Protein AF-A0A9E7PKR7-F1 (afdb_monomer)

pLDDT: mean 72.59, std 25.74, range [27.33, 97.81]

Sequence (109 aa):
MKHTGGILITVAVRDCDCIPTVIASTPSTIMKKSVFHPSLLIYALDMFHAVDDPKAFLTELHRVVKPDGVLIIDSGHQPVEDAKEKIVSSGLWEITEERDIFMRCSPLQ

Organism: NCBI:txid33865

InterPro domains:
  IPR013216 Methyltransferase type 11 [PF08241] (41-73)
  IPR029063 S-adenosyl-L-methionine-dependent methyltransferase superfamily [G3DSA:3.40.50.150] (41-104)
  IPR029063 S-adenosyl-L-methionine-dependent methyltransferase superfamily [SSF53335] (41-99)

Structure (mmCIF, N/CA/C/O backbone):
data_AF-A0A9E7PKR7-F1
#
_entry.id   AF-A0A9E7PKR7-F1
#
loop_
_atom_site.group_PDB
_atom_site.id
_atom_site.type_symbol
_atom_site.label_atom_id
_atom_site.label_alt_id
_atom_site.label_comp_id
_atom_site.label_asym_id
_atom_site.label_entity_id
_atom_site.label_seq_id
_atom_site.pdbx_PDB_ins_code
_atom_site.Cartn_x
_atom_site.Cartn_y
_atom_site.Cartn_z
_atom_site.occupancy
_atom_site.B_iso_or_equiv
_atom_site.auth_seq_id
_atom_site.auth_comp_id
_atom_site.auth_asym_id
_atom_site.auth_atom_id
_atom_site.pdbx_PDB_model_num
ATOM 1 N N . MET A 1 1 ? 1.528 -26.795 -23.678 1.00 37.34 1 MET A N 1
ATOM 2 C CA . MET A 1 1 ? 1.599 -27.453 -22.355 1.00 37.34 1 MET A CA 1
ATOM 3 C C . MET A 1 1 ? 3.035 -27.421 -21.862 1.00 37.34 1 MET A C 1
ATOM 5 O O . MET A 1 1 ? 3.875 -28.095 -22.441 1.00 37.34 1 MET A O 1
ATOM 9 N N . LYS A 1 2 ? 3.324 -26.614 -20.840 1.00 31.34 2 LYS A N 1
ATOM 10 C CA . LYS A 1 2 ? 4.529 -26.733 -20.011 1.00 31.34 2 LYS A CA 1
ATOM 11 C C . LYS A 1 2 ? 4.078 -26.478 -18.574 1.00 31.34 2 LYS A C 1
ATOM 13 O O . LYS A 1 2 ? 3.772 -25.347 -18.221 1.00 31.34 2 LYS A O 1
ATOM 18 N N . HIS A 1 3 ? 3.914 -27.558 -17.814 1.00 41.28 3 HIS A N 1
ATOM 19 C CA . HIS A 1 3 ? 3.755 -27.506 -16.366 1.00 41.28 3 HIS A CA 1
ATOM 20 C C . HIS A 1 3 ? 5.150 -27.333 -15.766 1.00 41.28 3 HIS A C 1
ATOM 22 O O . HIS A 1 3 ? 5.999 -28.201 -15.963 1.00 41.28 3 HIS A O 1
ATOM 28 N N . THR A 1 4 ? 5.376 -26.241 -15.043 1.00 33.88 4 THR A N 1
ATOM 29 C CA . THR A 1 4 ? 6.575 -26.059 -14.218 1.00 33.88 4 THR A CA 1
ATOM 30 C C . THR A 1 4 ? 6.104 -25.844 -12.783 1.00 33.88 4 THR A C 1
ATOM 32 O O . THR A 1 4 ? 5.183 -25.066 -12.545 1.00 33.88 4 THR A O 1
ATOM 35 N N . GLY A 1 5 ? 6.651 -26.648 -11.869 1.00 32.16 5 GLY A N 1
ATOM 36 C CA . GLY A 1 5 ? 6.126 -26.918 -10.532 1.00 32.16 5 GLY A CA 1
ATOM 37 C C . GLY A 1 5 ? 5.905 -25.691 -9.650 1.00 32.16 5 GLY A C 1
ATOM 38 O O . GLY A 1 5 ? 6.753 -24.808 -9.560 1.00 32.16 5 GLY A O 1
ATOM 39 N N . GLY A 1 6 ? 4.762 -25.683 -8.961 1.00 27.61 6 GLY A N 1
ATOM 40 C CA . GLY A 1 6 ? 4.471 -24.739 -7.889 1.00 27.61 6 GLY A CA 1
ATOM 41 C C . GLY A 1 6 ? 5.199 -25.145 -6.610 1.00 27.61 6 GLY A C 1
ATOM 42 O O . GLY A 1 6 ? 5.002 -26.249 -6.103 1.00 27.61 6 GLY A O 1
ATOM 43 N N . ILE A 1 7 ? 6.045 -24.252 -6.103 1.00 30.72 7 ILE A N 1
ATOM 44 C CA . ILE A 1 7 ? 6.645 -24.343 -4.772 1.00 30.72 7 ILE A CA 1
ATOM 45 C C . ILE A 1 7 ? 5.568 -23.992 -3.737 1.00 30.72 7 ILE A C 1
ATOM 47 O O . ILE A 1 7 ? 4.904 -22.962 -3.830 1.00 30.72 7 ILE A O 1
ATOM 51 N N . LEU A 1 8 ? 5.394 -24.877 -2.758 1.00 27.33 8 LEU A N 1
ATOM 52 C CA . LEU A 1 8 ? 4.548 -24.691 -1.584 1.00 27.33 8 LEU A CA 1
ATOM 53 C C . LEU A 1 8 ? 5.225 -23.690 -0.633 1.00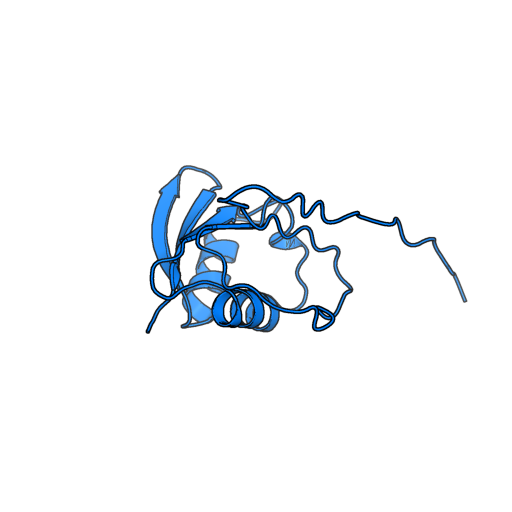 27.33 8 LEU A C 1
ATOM 55 O O . LEU A 1 8 ? 6.289 -23.994 -0.098 1.00 27.33 8 LEU A O 1
ATOM 59 N N . ILE A 1 9 ? 4.615 -22.525 -0.400 1.00 33.03 9 ILE A N 1
ATOM 60 C CA . ILE A 1 9 ? 5.028 -21.606 0.672 1.00 33.03 9 ILE A CA 1
ATOM 61 C C . ILE A 1 9 ? 4.031 -21.738 1.824 1.00 33.03 9 ILE A C 1
ATOM 63 O O . ILE A 1 9 ? 2.844 -21.443 1.688 1.00 33.03 9 ILE A O 1
ATOM 67 N N . THR A 1 10 ? 4.526 -22.229 2.957 1.00 33.84 10 THR A N 1
ATOM 68 C CA . THR A 1 10 ? 3.786 -22.386 4.212 1.00 33.84 10 THR A CA 1
ATOM 69 C C . THR A 1 10 ? 3.657 -21.036 4.914 1.00 33.84 10 THR A C 1
ATOM 71 O O . THR A 1 10 ? 4.663 -20.440 5.292 1.00 33.84 10 THR A O 1
ATOM 74 N N . VAL A 1 11 ? 2.425 -20.582 5.154 1.00 39.75 11 VAL A N 1
ATOM 75 C CA . VAL A 1 11 ? 2.132 -19.493 6.098 1.00 39.75 11 VAL A CA 1
ATOM 76 C C . VAL A 1 11 ? 2.129 -20.096 7.502 1.00 39.75 11 VAL A C 1
ATOM 78 O O . VAL A 1 11 ? 1.262 -20.904 7.835 1.00 39.75 11 VAL A O 1
ATOM 81 N N . ALA A 1 12 ? 3.122 -19.755 8.323 1.00 32.50 12 ALA A N 1
ATOM 82 C CA . ALA A 1 12 ? 3.164 -20.187 9.714 1.00 32.50 12 ALA A CA 1
ATOM 83 C C . ALA A 1 12 ? 2.228 -19.308 10.557 1.00 32.50 12 ALA A C 1
ATOM 85 O O . ALA A 1 12 ? 2.582 -18.199 10.945 1.00 32.50 12 ALA A O 1
ATOM 86 N N . VAL A 1 13 ? 1.037 -19.824 10.859 1.00 37.22 13 VAL A N 1
ATOM 87 C CA . VAL A 1 13 ? 0.224 -19.360 11.988 1.00 37.22 13 VAL A CA 1
ATOM 88 C C . VAL A 1 13 ? 0.563 -20.274 13.160 1.00 37.22 13 VAL A C 1
ATOM 90 O O . VAL A 1 13 ? 0.300 -21.475 13.100 1.00 37.22 13 VAL A O 1
ATOM 93 N 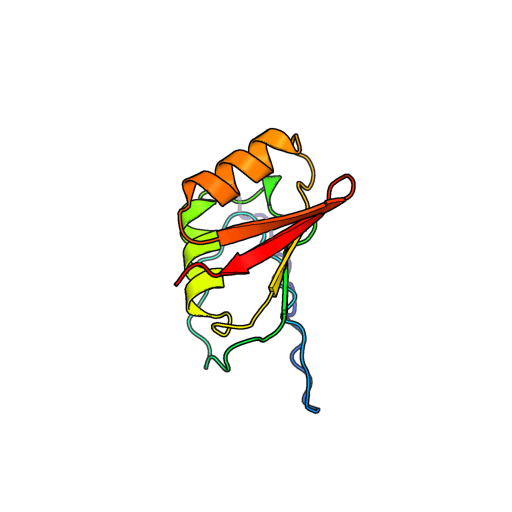N . ARG A 1 14 ? 1.185 -19.737 14.212 1.00 29.33 14 ARG A N 1
ATOM 94 C CA . ARG A 1 14 ? 1.345 -20.449 15.483 1.00 29.33 14 ARG A CA 1
ATOM 95 C C . ARG A 1 14 ? 0.773 -19.586 16.598 1.00 29.33 14 ARG A C 1
ATOM 97 O O . ARG A 1 14 ? 1.232 -18.466 16.794 1.00 29.33 14 ARG A O 1
ATOM 104 N N . ASP A 1 15 ? -0.248 -20.132 17.252 1.00 37.88 15 ASP A N 1
ATOM 105 C CA . ASP A 1 15 ? -0.891 -19.607 18.456 1.00 37.88 15 ASP A CA 1
ATOM 106 C C . ASP A 1 15 ? 0.135 -19.132 19.488 1.00 37.88 15 ASP A C 1
ATOM 108 O O . ASP A 1 15 ? 1.095 -19.857 19.752 1.00 37.88 15 ASP A O 1
ATOM 112 N N . CYS A 1 16 ? -0.098 -17.915 19.996 1.00 31.94 16 CYS A N 1
ATOM 113 C CA . CYS A 1 16 ? 0.155 -17.373 21.341 1.00 31.94 16 CYS A CA 1
ATOM 114 C C . CYS A 1 16 ? 0.124 -15.829 21.235 1.00 31.94 16 CYS A C 1
ATOM 116 O O . CYS A 1 16 ? 1.131 -15.180 20.962 1.00 31.94 16 CYS A O 1
ATOM 118 N N . ASP A 1 17 ? -1.064 -15.250 21.403 1.00 40.06 17 ASP A N 1
ATOM 119 C CA . ASP A 1 17 ? -1.359 -13.865 21.816 1.00 40.06 17 ASP A CA 1
ATOM 120 C C . ASP A 1 17 ? -0.912 -12.634 20.995 1.00 40.06 17 ASP A C 1
ATOM 122 O O . ASP A 1 17 ? -1.503 -11.580 21.205 1.00 40.06 17 ASP A O 1
ATOM 126 N N . CYS A 1 18 ? 0.001 -12.695 20.020 1.00 41.62 18 CYS A N 1
ATOM 127 C CA . CYS A 1 18 ? 0.299 -11.576 19.097 1.00 41.62 18 CYS A CA 1
ATOM 128 C C . CYS A 1 18 ? 0.981 -12.098 17.815 1.00 41.62 18 CYS A C 1
ATOM 130 O O . CYS A 1 18 ? 2.198 -12.265 17.802 1.00 41.62 18 CYS A O 1
ATOM 132 N N . ILE A 1 19 ? 0.242 -12.359 16.728 1.00 43.47 19 ILE A N 1
ATOM 133 C CA . ILE A 1 19 ? 0.842 -12.881 15.481 1.00 43.47 19 I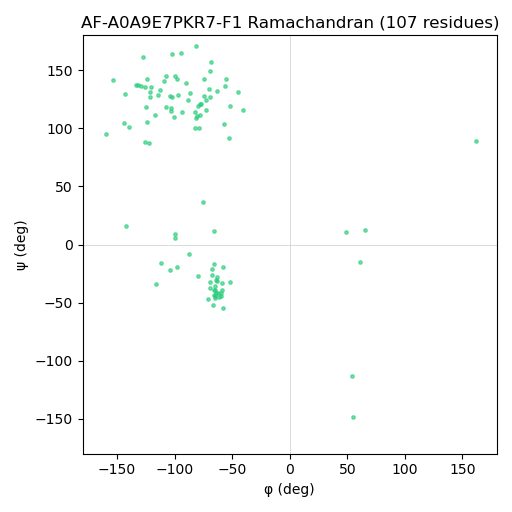LE A CA 1
ATOM 134 C C . ILE A 1 19 ? 0.975 -11.760 14.429 1.00 43.47 19 ILE A C 1
ATOM 136 O O . ILE A 1 19 ? -0.050 -11.242 13.977 1.00 43.47 19 ILE A O 1
ATOM 140 N N . PRO A 1 20 ? 2.195 -11.395 13.984 1.00 41.81 20 PRO A N 1
ATOM 141 C CA . PRO A 1 20 ? 2.386 -10.599 12.774 1.00 41.81 20 PRO A CA 1
ATOM 142 C C . PRO A 1 20 ? 2.020 -11.442 11.546 1.00 41.81 20 PRO A C 1
ATOM 144 O O . PRO A 1 20 ? 2.516 -12.554 11.367 1.00 41.81 20 PRO A O 1
ATOM 147 N N . THR A 1 21 ? 1.143 -10.930 10.682 1.00 44.47 21 THR A N 1
ATOM 148 C CA . THR A 1 21 ? 0.821 -11.606 9.418 1.00 44.47 21 THR A CA 1
ATOM 149 C C . THR A 1 21 ? 1.893 -11.250 8.393 1.00 44.47 21 THR A C 1
ATOM 151 O O . THR A 1 21 ? 1.874 -10.165 7.819 1.00 44.47 21 THR A O 1
ATOM 154 N N . VAL A 1 22 ? 2.849 -12.151 8.173 1.00 44.84 22 VAL A N 1
ATOM 155 C CA . VAL A 1 22 ? 3.753 -12.065 7.020 1.00 44.84 22 VAL A CA 1
ATOM 156 C C . VAL A 1 22 ? 3.006 -12.642 5.829 1.00 44.84 22 VAL A C 1
ATOM 158 O O . VAL A 1 22 ? 2.745 -13.844 5.769 1.00 44.84 22 VAL A O 1
ATOM 161 N N . ILE A 1 23 ? 2.621 -11.780 4.898 1.00 48.59 23 ILE A N 1
ATOM 162 C CA . ILE A 1 23 ? 2.099 -12.224 3.612 1.00 48.59 23 ILE A CA 1
ATOM 163 C C . ILE A 1 23 ? 3.338 -12.407 2.745 1.00 48.59 23 ILE A C 1
ATOM 165 O O . ILE A 1 23 ? 4.209 -11.545 2.734 1.00 48.59 23 ILE A O 1
ATOM 169 N N . ALA A 1 24 ? 3.450 -13.555 2.077 1.00 37.44 24 ALA A N 1
ATOM 170 C CA . ALA A 1 24 ? 4.444 -13.857 1.048 1.00 37.44 24 ALA A CA 1
ATOM 171 C C . ALA A 1 24 ? 3.654 -14.279 -0.203 1.00 37.44 24 ALA A C 1
ATOM 173 O O . ALA A 1 24 ? 3.060 -15.356 -0.196 1.00 37.44 24 ALA A O 1
ATOM 174 N N . SER A 1 25 ? 3.555 -13.434 -1.236 1.00 39.88 25 SER A N 1
ATOM 175 C CA . SER A 1 25 ? 2.835 -13.766 -2.471 1.00 39.88 25 SER A CA 1
ATOM 176 C C . SER A 1 25 ? 3.811 -13.897 -3.639 1.00 39.88 25 SER A C 1
ATOM 178 O O . SER A 1 25 ? 4.709 -13.079 -3.811 1.00 39.88 25 SER A O 1
ATOM 180 N N . THR A 1 26 ? 3.654 -14.976 -4.409 1.00 37.31 26 THR A N 1
ATOM 181 C CA . THR A 1 26 ? 4.190 -15.111 -5.771 1.00 37.31 26 THR A CA 1
ATOM 182 C C . THR A 1 26 ? 3.090 -14.698 -6.765 1.00 37.31 26 THR A C 1
ATOM 184 O O . THR A 1 26 ? 1.921 -14.663 -6.362 1.00 37.31 26 THR A O 1
ATOM 187 N N . PRO A 1 27 ? 3.400 -14.430 -8.050 1.00 38.72 27 PRO A N 1
ATOM 188 C CA . PRO A 1 27 ? 2.560 -13.617 -8.948 1.00 38.72 27 PRO A CA 1
ATOM 189 C C . PRO A 1 27 ? 1.175 -14.174 -9.335 1.00 38.72 27 PRO A C 1
ATOM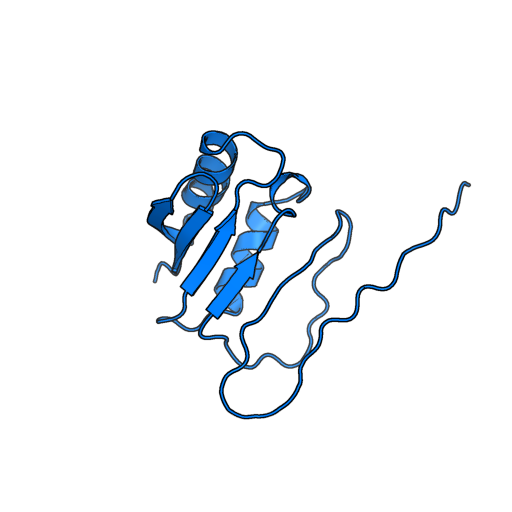 191 O O . PRO A 1 27 ? 0.572 -13.687 -10.273 1.00 38.72 27 PRO A O 1
ATOM 194 N N . SER A 1 28 ? 0.643 -15.233 -8.714 1.00 35.12 28 SER A N 1
ATOM 195 C CA . SER A 1 28 ? -0.521 -15.938 -9.288 1.00 35.12 28 SER A CA 1
ATOM 196 C C . SER A 1 28 ? -1.591 -16.456 -8.323 1.00 35.12 28 SER A C 1
ATOM 198 O O . SER A 1 28 ? -2.434 -17.250 -8.739 1.00 35.12 28 SER A O 1
ATOM 200 N N . THR A 1 29 ? -1.646 -16.018 -7.058 1.00 35.97 29 THR A N 1
ATOM 201 C CA . THR A 1 29 ? -2.618 -16.602 -6.108 1.00 35.97 29 THR A CA 1
ATOM 202 C C . THR A 1 29 ? -3.647 -15.606 -5.576 1.00 35.97 29 THR A C 1
ATOM 204 O O . THR A 1 29 ? -3.350 -14.749 -4.751 1.00 35.97 29 THR A O 1
ATOM 207 N N . ILE A 1 30 ? -4.900 -15.807 -5.995 1.00 40.81 30 ILE A N 1
ATOM 208 C CA . ILE A 1 30 ? -6.119 -15.309 -5.342 1.00 40.81 30 ILE A CA 1
ATOM 209 C C . ILE A 1 30 ? -6.071 -15.711 -3.859 1.00 40.81 30 ILE A C 1
ATOM 211 O O . ILE A 1 30 ? -6.034 -16.907 -3.554 1.00 40.81 30 ILE A O 1
ATOM 215 N N . MET A 1 31 ? -6.088 -14.736 -2.941 1.00 41.53 31 MET A N 1
ATOM 216 C CA . MET A 1 31 ? -6.173 -14.978 -1.495 1.00 41.53 31 MET A CA 1
ATOM 217 C C . MET A 1 31 ? -7.436 -15.797 -1.190 1.00 41.53 31 MET A C 1
ATOM 219 O O . MET A 1 31 ? -8.559 -15.295 -1.235 1.00 41.53 31 MET A O 1
ATOM 223 N N . LYS A 1 32 ? -7.279 -17.098 -0.925 1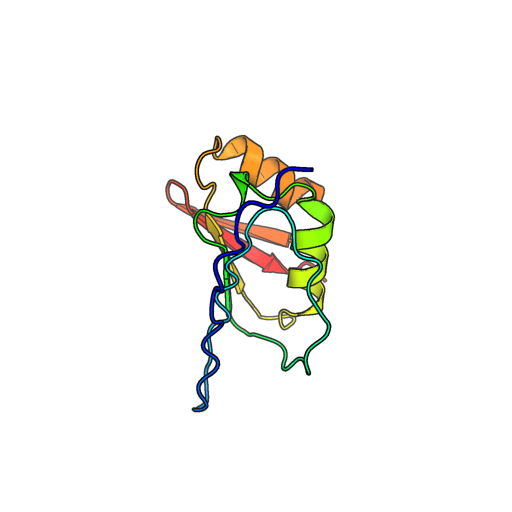.00 35.25 32 LYS A N 1
ATOM 224 C CA . LYS A 1 32 ? -8.406 -17.960 -0.558 1.00 35.25 32 LYS A CA 1
ATOM 225 C C . LYS A 1 32 ? -8.837 -17.621 0.867 1.00 35.25 32 LYS A C 1
ATOM 227 O O . LYS A 1 32 ? -8.038 -17.677 1.794 1.00 35.25 32 LYS A O 1
ATOM 232 N N . LYS A 1 33 ? -10.120 -17.286 1.009 1.00 34.34 33 LYS A N 1
ATOM 233 C CA . LYS A 1 33 ? -10.829 -16.919 2.241 1.00 34.34 33 LYS A CA 1
ATOM 234 C C . LYS A 1 33 ? -10.643 -17.979 3.342 1.00 34.34 33 LYS A C 1
ATOM 236 O O . LYS A 1 33 ? -11.413 -18.931 3.419 1.00 34.34 33 LYS A O 1
ATOM 241 N N . SER A 1 34 ? -9.633 -17.817 4.191 1.00 37.72 34 SER A N 1
ATOM 242 C CA . SER A 1 34 ? -9.499 -18.525 5.468 1.00 37.72 34 SER A CA 1
ATOM 243 C C . SER A 1 34 ? -9.966 -17.617 6.606 1.00 37.72 34 SER A C 1
ATOM 245 O O . SER A 1 34 ? -9.807 -16.400 6.529 1.00 37.72 34 SER A O 1
ATOM 247 N N . VAL A 1 35 ? -10.582 -18.214 7.629 1.00 39.41 35 VAL A N 1
ATOM 248 C CA . VAL A 1 35 ? -11.155 -17.562 8.821 1.00 39.41 35 VAL A CA 1
ATOM 249 C C . VAL A 1 35 ? -10.240 -16.437 9.323 1.00 39.41 35 VAL A C 1
ATOM 251 O O . VAL A 1 35 ? -9.092 -16.688 9.682 1.00 39.41 35 VAL A O 1
ATOM 254 N N . PHE A 1 36 ? -10.736 -15.197 9.275 1.00 48.53 36 PHE A N 1
ATOM 255 C CA . PHE A 1 36 ? -9.914 -13.997 9.407 1.00 48.53 36 PHE A CA 1
ATOM 256 C C . PHE A 1 36 ? -10.014 -13.414 10.821 1.00 48.53 36 PHE A C 1
ATOM 258 O O . PHE A 1 36 ? -11.055 -12.871 11.187 1.00 48.53 36 PHE A O 1
ATOM 265 N N . HIS A 1 37 ? -8.941 -13.511 11.607 1.00 55.41 37 HIS A N 1
ATOM 266 C CA . HIS A 1 37 ? -8.764 -12.657 12.781 1.00 55.41 37 HIS A CA 1
ATOM 267 C C . HIS A 1 37 ? -8.056 -11.380 12.322 1.00 55.41 37 HIS A C 1
ATOM 269 O O . HIS A 1 37 ? -6.996 -11.493 11.707 1.00 55.41 37 HIS A O 1
ATOM 275 N N . PRO A 1 38 ? -8.617 -10.184 12.569 1.00 64.19 38 PRO A N 1
ATOM 276 C CA . PRO A 1 38 ? -8.034 -8.947 12.074 1.00 64.19 38 PRO A CA 1
ATOM 277 C C . PRO A 1 38 ? -6.645 -8.712 12.689 1.00 64.19 38 PRO A C 1
ATOM 279 O O . PRO A 1 38 ? -6.468 -8.844 13.904 1.00 64.19 38 PRO A O 1
ATOM 282 N N . SER A 1 39 ? -5.660 -8.385 11.853 1.00 64.81 39 SER A N 1
ATOM 283 C CA . SER A 1 39 ? -4.247 -8.291 12.248 1.00 64.81 39 SER A CA 1
ATOM 284 C C . SER A 1 39 ? -3.890 -6.880 12.708 1.00 64.81 39 SER A C 1
ATOM 286 O O . SER A 1 39 ? -4.298 -5.901 12.087 1.00 64.81 39 SER A O 1
ATOM 288 N N . LEU A 1 40 ? -3.092 -6.763 13.776 1.00 80.06 40 LEU A N 1
ATOM 289 C CA . LEU A 1 40 ? -2.519 -5.473 14.190 1.00 80.06 40 LEU A CA 1
ATOM 290 C C . LEU A 1 40 ? -1.296 -5.094 13.337 1.00 80.06 40 LEU A C 1
ATOM 292 O O . LEU A 1 40 ? -0.995 -3.919 13.186 1.00 80.06 40 LEU A O 1
ATOM 296 N N . LEU A 1 41 ? -0.581 -6.075 12.776 1.00 84.88 41 LEU A N 1
ATOM 297 C CA . LEU A 1 41 ? 0.646 -5.843 12.016 1.00 84.88 41 LEU A CA 1
ATOM 298 C C . LEU A 1 41 ? 0.746 -6.801 10.826 1.00 84.88 41 LEU A C 1
ATOM 300 O O . LEU A 1 41 ? 0.609 -8.019 10.987 1.00 84.88 41 LEU A O 1
ATOM 304 N N . ILE A 1 42 ? 1.002 -6.240 9.647 1.00 86.94 42 ILE A N 1
ATOM 305 C CA . ILE A 1 42 ? 1.199 -6.947 8.381 1.00 86.94 42 ILE A CA 1
ATOM 306 C C . ILE A 1 42 ? 2.591 -6.614 7.845 1.00 86.94 42 ILE A C 1
ATOM 308 O O . ILE A 1 42 ? 2.979 -5.450 7.826 1.00 86.94 42 ILE A O 1
ATOM 312 N N . TYR A 1 43 ? 3.316 -7.627 7.373 1.00 85.81 43 TYR A N 1
ATOM 313 C CA . TYR A 1 43 ? 4.560 -7.456 6.622 1.00 85.81 43 TYR A CA 1
ATOM 314 C C 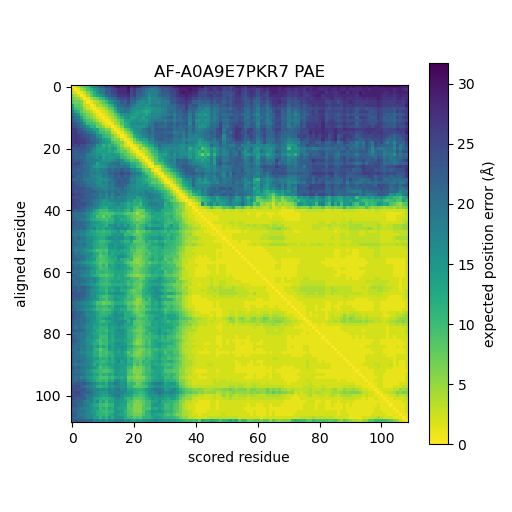. TYR A 1 43 ? 4.376 -7.954 5.186 1.00 85.81 43 TYR A C 1
ATOM 316 O O . TYR A 1 43 ? 3.939 -9.088 4.980 1.00 85.81 43 TYR A O 1
ATOM 324 N N . ALA A 1 44 ? 4.739 -7.121 4.212 1.00 87.31 44 ALA A N 1
ATOM 325 C CA . ALA A 1 44 ? 4.779 -7.446 2.789 1.00 87.31 44 ALA A CA 1
ATOM 326 C C . ALA A 1 44 ? 6.179 -7.122 2.246 1.00 87.31 44 ALA A C 1
ATOM 328 O O . ALA A 1 44 ? 6.442 -6.006 1.811 1.00 87.31 44 ALA A O 1
ATOM 329 N N . LEU A 1 45 ? 7.091 -8.091 2.337 1.00 86.12 45 LEU A N 1
ATOM 330 C CA . LEU A 1 45 ? 8.513 -7.889 2.045 1.00 86.12 45 LEU A CA 1
ATOM 331 C C . LEU A 1 45 ? 8.923 -8.587 0.749 1.00 86.12 45 LEU A C 1
ATOM 333 O O . LEU A 1 45 ? 8.446 -9.687 0.466 1.00 86.12 45 LEU A O 1
ATOM 337 N N . ASP A 1 46 ? 9.780 -7.927 -0.022 1.00 81.75 46 ASP A N 1
ATOM 338 C CA . ASP A 1 46 ? 10.379 -8.308 -1.306 1.00 81.75 46 ASP A CA 1
ATOM 339 C C . ASP A 1 46 ? 9.406 -8.827 -2.382 1.00 81.75 46 ASP A C 1
ATOM 341 O O . ASP A 1 46 ? 9.805 -9.318 -3.430 1.00 81.75 46 ASP A O 1
ATOM 345 N N . MET A 1 47 ? 8.095 -8.709 -2.183 1.00 83.69 47 MET A N 1
ATOM 346 C CA . MET A 1 47 ? 7.117 -9.232 -3.141 1.00 83.69 47 MET A CA 1
ATOM 347 C C . MET A 1 47 ? 6.473 -8.159 -3.996 1.00 83.69 47 MET A C 1
ATOM 349 O O . MET A 1 47 ? 5.888 -8.477 -5.026 1.00 83.69 47 MET A O 1
ATOM 353 N N . PHE A 1 48 ? 6.480 -6.902 -3.544 1.00 87.62 48 PHE A N 1
ATOM 354 C CA . PHE A 1 48 ? 5.520 -5.925 -4.054 1.00 87.62 48 PHE A CA 1
ATOM 355 C C . PHE A 1 48 ? 5.774 -5.574 -5.525 1.00 87.62 48 PHE A C 1
ATOM 357 O O . PHE A 1 48 ? 4.849 -5.259 -6.273 1.00 87.62 48 PHE A O 1
ATOM 364 N N . HIS A 1 49 ? 7.026 -5.720 -5.958 1.00 83.25 49 HIS A N 1
ATOM 365 C CA . HIS A 1 49 ? 7.441 -5.604 -7.352 1.00 83.25 49 HIS A CA 1
ATOM 366 C C . HIS A 1 49 ? 6.820 -6.677 -8.268 1.00 83.25 49 HIS A C 1
ATOM 368 O O . HIS A 1 49 ? 6.635 -6.429 -9.455 1.00 83.25 49 HIS A O 1
ATOM 374 N N . ALA A 1 50 ? 6.490 -7.852 -7.726 1.00 84.94 50 ALA A N 1
ATOM 375 C CA . ALA A 1 50 ? 5.982 -9.014 -8.453 1.00 84.94 50 ALA A CA 1
ATOM 376 C C . ALA A 1 50 ? 4.451 -9.169 -8.361 1.00 84.94 50 ALA A C 1
ATOM 378 O O . ALA A 1 50 ? 3.900 -10.175 -8.809 1.00 84.94 50 ALA A O 1
ATOM 379 N N . VAL A 1 51 ? 3.763 -8.204 -7.745 1.00 83.38 51 VAL A N 1
ATOM 380 C CA . VAL A 1 51 ? 2.302 -8.191 -7.648 1.00 83.38 51 VAL A CA 1
ATOM 381 C C . VAL A 1 51 ? 1.713 -7.629 -8.942 1.00 83.38 51 VAL A C 1
ATOM 383 O O . VAL A 1 51 ? 1.865 -6.441 -9.229 1.00 83.38 51 VAL A O 1
ATOM 386 N N . ASP A 1 52 ? 0.999 -8.478 -9.684 1.00 84.44 52 ASP A N 1
ATOM 387 C CA . ASP A 1 52 ? 0.364 -8.125 -10.963 1.00 84.44 52 ASP A CA 1
ATOM 388 C C . ASP A 1 52 ? -0.750 -7.072 -10.812 1.00 84.44 52 ASP A C 1
ATOM 390 O O . ASP A 1 52 ? -0.869 -6.168 -11.637 1.00 84.44 52 ASP A O 1
ATOM 394 N N . ASP A 1 53 ? -1.552 -7.167 -9.743 1.00 84.44 53 ASP A N 1
ATOM 395 C CA . ASP A 1 53 ? -2.592 -6.188 -9.390 1.00 84.44 53 ASP A CA 1
ATOM 396 C C . ASP A 1 53 ? -2.345 -5.620 -7.978 1.00 84.44 53 ASP A C 1
ATOM 398 O O . ASP A 1 53 ? -2.865 -6.140 -6.979 1.00 84.44 53 ASP A O 1
ATOM 402 N N . PRO A 1 54 ? -1.533 -4.548 -7.868 1.00 88.44 54 PRO A N 1
ATOM 403 C CA . PRO A 1 54 ? -1.224 -3.912 -6.590 1.00 88.44 54 PRO A CA 1
ATOM 404 C C . PRO A 1 54 ? -2.467 -3.410 -5.856 1.00 88.44 54 PRO A C 1
ATOM 406 O O . PRO A 1 54 ? -2.517 -3.451 -4.628 1.00 88.44 54 PRO A O 1
ATOM 409 N N . LYS A 1 55 ? -3.494 -2.963 -6.589 1.00 92.06 55 LYS A N 1
ATOM 410 C CA . LYS A 1 55 ? -4.711 -2.410 -5.995 1.00 92.06 55 LYS A CA 1
ATOM 411 C C . LYS A 1 55 ? -5.544 -3.501 -5.334 1.00 92.06 55 LYS A C 1
ATOM 413 O O . LYS A 1 55 ? -5.970 -3.324 -4.192 1.00 92.06 55 LYS A O 1
ATOM 418 N N . ALA A 1 56 ? -5.760 -4.628 -6.014 1.00 86.56 56 ALA A N 1
ATOM 419 C CA . ALA A 1 56 ? -6.467 -5.768 -5.433 1.00 86.56 56 ALA A CA 1
ATOM 420 C C . ALA A 1 56 ? -5.719 -6.330 -4.215 1.00 86.56 56 ALA A C 1
ATOM 422 O O . ALA A 1 56 ? -6.337 -6.603 -3.187 1.00 86.56 56 ALA A O 1
ATOM 423 N N . PHE A 1 57 ? -4.388 -6.423 -4.295 1.00 88.31 57 PHE A N 1
ATOM 424 C CA . PHE A 1 57 ? -3.547 -6.830 -3.170 1.00 88.31 57 PHE A CA 1
ATOM 425 C C . PHE A 1 57 ? -3.734 -5.913 -1.952 1.00 88.31 57 PHE A C 1
ATOM 427 O O . PHE A 1 57 ? -4.110 -6.386 -0.881 1.00 88.31 57 PHE A O 1
ATOM 434 N N . LEU A 1 58 ? -3.557 -4.599 -2.124 1.00 92.69 58 LEU A N 1
ATOM 435 C CA . LEU A 1 58 ? -3.703 -3.613 -1.047 1.00 92.69 58 LEU A CA 1
ATOM 436 C C . LEU A 1 58 ? -5.130 -3.553 -0.483 1.00 92.69 58 LEU A C 1
ATOM 438 O O . LEU A 1 58 ? -5.296 -3.307 0.711 1.00 92.69 58 LEU A O 1
ATOM 442 N N . THR A 1 59 ? -6.146 -3.819 -1.310 1.00 92.62 59 THR A N 1
ATOM 443 C CA . THR A 1 59 ? -7.550 -3.936 -0.877 1.00 92.62 59 THR A CA 1
ATOM 444 C C . THR A 1 59 ? -7.743 -5.119 0.058 1.00 92.62 59 THR A C 1
ATOM 446 O O . THR A 1 59 ? -8.362 -4.991 1.113 1.00 92.62 59 THR A O 1
ATOM 449 N N . GLU A 1 60 ? -7.179 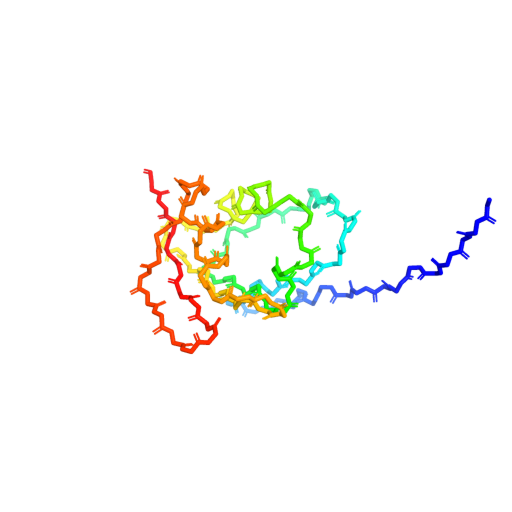-6.273 -0.291 1.00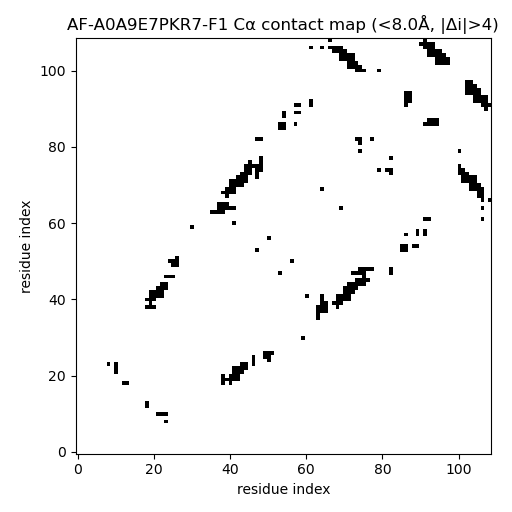 87.06 60 GLU A N 1
ATOM 450 C CA . GLU A 1 60 ? -7.280 -7.449 0.561 1.00 87.06 60 GLU A CA 1
ATOM 451 C C . GLU A 1 60 ? -6.488 -7.300 1.857 1.00 87.06 60 GLU A C 1
ATOM 453 O O . GLU A 1 60 ? -6.944 -7.816 2.870 1.00 87.06 60 GLU A O 1
ATOM 458 N N . LEU A 1 61 ? -5.365 -6.572 1.861 1.00 90.25 61 LEU A N 1
ATOM 459 C CA . LEU A 1 61 ? -4.667 -6.210 3.099 1.00 90.25 61 LEU A CA 1
ATOM 460 C C . LEU A 1 61 ? -5.523 -5.295 3.985 1.00 90.25 61 LEU A C 1
ATOM 462 O O . LEU A 1 61 ? -5.581 -5.477 5.201 1.00 90.25 61 LEU A O 1
ATOM 466 N N . HIS A 1 62 ? -6.201 -4.319 3.379 1.00 92.19 62 HIS A N 1
ATOM 467 C CA . HIS A 1 62 ? -7.010 -3.331 4.097 1.00 92.19 62 HIS A CA 1
ATOM 468 C C . HIS A 1 62 ? -8.260 -3.965 4.719 1.00 92.19 62 HIS A C 1
ATOM 470 O O . HIS A 1 62 ? -8.585 -3.697 5.869 1.00 92.19 62 HIS A O 1
ATOM 476 N N . ARG A 1 63 ? -8.883 -4.932 4.028 1.00 88.31 63 ARG A N 1
ATOM 477 C CA . ARG A 1 63 ? -10.015 -5.738 4.537 1.00 88.31 63 ARG A CA 1
ATOM 478 C C . ARG A 1 63 ? -9.694 -6.508 5.831 1.00 88.31 63 ARG A C 1
ATOM 480 O O . ARG A 1 63 ? -10.583 -7.023 6.507 1.00 88.31 63 ARG A O 1
ATOM 487 N N . VAL A 1 64 ? -8.412 -6.684 6.098 1.00 83.38 64 VAL A N 1
ATOM 488 C CA . VAL A 1 64 ? -7.817 -7.701 6.959 1.00 83.38 64 VAL A CA 1
ATOM 489 C C . VAL A 1 64 ? -7.129 -7.061 8.163 1.00 83.38 64 VAL A C 1
ATOM 491 O O . VAL A 1 64 ? -7.140 -7.598 9.270 1.00 83.38 64 VAL A O 1
ATOM 494 N N . VAL A 1 65 ? -6.549 -5.884 7.980 1.00 84.44 65 VAL A N 1
ATOM 495 C CA . VAL A 1 65 ? -5.948 -5.118 9.067 1.00 84.44 65 VAL A CA 1
ATOM 496 C C . VAL A 1 65 ? -7.022 -4.573 10.021 1.00 84.44 65 VAL A C 1
ATOM 498 O O . VAL A 1 65 ? -8.153 -4.291 9.627 1.00 84.44 65 VAL A O 1
ATOM 501 N N . LYS A 1 66 ? -6.683 -4.423 11.304 1.00 86.81 66 LYS A N 1
ATOM 502 C CA . LYS A 1 66 ? -7.505 -3.647 12.247 1.00 86.81 66 LYS A CA 1
ATOM 503 C C . LYS A 1 66 ? -7.463 -2.149 11.898 1.00 86.81 66 LYS A C 1
ATOM 505 O O . LYS A 1 66 ? -6.469 -1.709 11.327 1.00 86.81 66 LYS A O 1
ATOM 510 N N . PRO A 1 67 ? -8.461 -1.342 12.311 1.00 89.88 67 PRO A N 1
ATOM 511 C CA . PRO A 1 67 ? -8.428 0.118 12.156 1.00 89.88 67 PRO A CA 1
ATOM 512 C C . PRO A 1 67 ? -7.162 0.799 12.701 1.00 89.88 67 PRO A C 1
ATOM 514 O O . PRO A 1 67 ? -6.732 1.809 12.162 1.00 89.88 67 PRO A O 1
ATOM 517 N N . ASP A 1 68 ? -6.567 0.245 13.759 1.00 88.94 68 ASP A N 1
ATOM 518 C CA . ASP A 1 68 ? -5.334 0.716 14.405 1.00 88.94 68 ASP A CA 1
ATOM 519 C C . ASP A 1 68 ? -4.087 -0.084 13.989 1.00 88.94 68 ASP A C 1
ATOM 521 O O . ASP A 1 68 ? -3.021 0.045 14.596 1.00 88.94 68 ASP A O 1
ATOM 525 N N . GLY A 1 69 ? -4.220 -0.949 12.983 1.00 89.50 69 GLY A N 1
ATOM 526 C CA . GLY A 1 69 ? -3.136 -1.804 12.537 1.00 89.50 69 GLY A CA 1
ATOM 527 C C . GLY A 1 69 ? -2.151 -1.104 11.606 1.00 89.50 69 GLY A C 1
ATOM 528 O O . GLY A 1 69 ? -2.343 0.023 11.160 1.00 89.50 69 GLY A O 1
ATOM 529 N N . VAL A 1 70 ? -1.055 -1.801 11.328 1.00 91.12 70 VAL A N 1
ATOM 530 C CA . VAL A 1 70 ? 0.095 -1.278 10.593 1.00 91.12 70 VAL A CA 1
ATOM 531 C C . VAL A 1 70 ? 0.463 -2.235 9.470 1.00 91.12 70 VAL A C 1
ATOM 533 O O . VAL A 1 70 ? 0.546 -3.446 9.677 1.00 91.12 70 VAL A O 1
ATOM 536 N N . LEU A 1 71 ? 0.741 -1.686 8.293 1.00 93.94 71 LEU A N 1
ATOM 537 C CA . LEU A 1 71 ? 1.400 -2.387 7.198 1.00 93.94 71 LEU A CA 1
ATOM 538 C C . LEU A 1 71 ? 2.855 -1.922 7.116 1.00 93.94 71 LEU A C 1
ATOM 540 O O . LEU A 1 71 ? 3.124 -0.729 7.038 1.00 93.94 71 LEU A O 1
ATOM 544 N N . ILE A 1 72 ? 3.789 -2.864 7.116 1.00 93.31 72 ILE A N 1
ATOM 545 C CA . ILE A 1 72 ? 5.181 -2.634 6.740 1.00 93.31 72 ILE A CA 1
ATOM 546 C C . ILE A 1 72 ? 5.392 -3.279 5.378 1.00 93.31 72 ILE A C 1
ATOM 548 O O . ILE A 1 72 ? 5.233 -4.492 5.227 1.00 93.31 72 ILE A O 1
ATOM 552 N N . ILE A 1 73 ? 5.735 -2.467 4.390 1.00 93.06 73 ILE A N 1
ATOM 553 C CA . ILE A 1 73 ? 5.920 -2.899 3.008 1.00 93.06 73 ILE A CA 1
ATOM 554 C C . ILE A 1 73 ? 7.234 -2.338 2.483 1.00 93.06 73 ILE A C 1
ATOM 556 O O . ILE A 1 73 ? 7.561 -1.187 2.766 1.00 93.06 73 ILE A O 1
ATOM 560 N N . ASP A 1 74 ? 8.005 -3.145 1.761 1.00 92.19 74 ASP A N 1
ATOM 561 C CA . ASP A 1 74 ? 9.177 -2.647 1.042 1.00 92.19 74 ASP A CA 1
ATOM 562 C C . ASP A 1 74 ? 8.894 -2.486 -0.457 1.00 92.19 74 ASP A C 1
ATOM 564 O O . ASP A 1 74 ? 7.901 -2.988 -0.995 1.00 92.19 74 ASP A O 1
ATOM 568 N N . SER A 1 75 ? 9.760 -1.748 -1.150 1.00 90.25 75 SER A N 1
ATOM 569 C CA . SER A 1 75 ? 9.665 -1.604 -2.601 1.00 90.25 75 SER A CA 1
ATOM 570 C C . SER A 1 75 ? 9.967 -2.914 -3.341 1.00 90.25 75 SER A C 1
ATOM 572 O O . SER A 1 75 ? 9.535 -3.084 -4.482 1.00 90.25 75 SER A O 1
ATOM 574 N N . GLY A 1 76 ? 10.673 -3.863 -2.720 1.00 85.00 76 GLY A N 1
ATOM 575 C CA . GLY A 1 76 ? 11.274 -5.014 -3.391 1.00 85.00 76 GLY A CA 1
ATOM 576 C C . GLY A 1 76 ? 12.193 -4.585 -4.541 1.00 85.00 76 GLY A C 1
ATOM 577 O O . GLY A 1 76 ? 12.770 -3.497 -4.524 1.00 85.00 76 GLY A O 1
ATOM 578 N N . HIS A 1 77 ? 12.280 -5.407 -5.589 1.00 88.50 77 HIS A N 1
ATOM 579 C CA . HIS A 1 77 ? 13.060 -5.132 -6.804 1.00 88.50 77 HIS A CA 1
ATOM 580 C C . HIS A 1 77 ? 12.414 -4.104 -7.767 1.00 88.50 77 HIS A C 1
ATOM 582 O O . HIS A 1 77 ? 12.519 -4.246 -8.985 1.00 88.50 77 HIS A O 1
ATOM 588 N N . GLN A 1 78 ? 11.746 -3.068 -7.248 1.00 89.81 78 GLN A N 1
ATOM 589 C CA . GLN A 1 78 ? 11.252 -1.922 -8.027 1.00 89.81 78 GLN A CA 1
ATOM 590 C C . GLN A 1 78 ? 11.725 -0.592 -7.405 1.00 89.81 78 GLN A C 1
ATOM 592 O O . GLN A 1 78 ? 12.083 -0.576 -6.224 1.00 89.81 78 GLN A O 1
ATOM 597 N N . PRO A 1 79 ? 11.717 0.531 -8.151 1.00 95.75 79 PRO A N 1
ATOM 598 C CA . PRO A 1 79 ? 11.966 1.856 -7.585 1.00 95.75 79 PRO A CA 1
ATOM 599 C C . PRO A 1 79 ? 11.018 2.184 -6.422 1.00 95.75 79 PRO A C 1
ATOM 601 O O . PRO A 1 79 ? 9.830 1.870 -6.466 1.00 95.75 79 PRO A O 1
ATOM 604 N N . VAL A 1 80 ? 11.526 2.863 -5.389 1.00 95.31 80 VAL A N 1
ATOM 605 C CA . VAL A 1 80 ? 10.722 3.238 -4.209 1.00 95.31 80 VAL A CA 1
ATOM 606 C C . VAL A 1 80 ? 9.527 4.113 -4.597 1.00 95.31 80 VAL A C 1
ATOM 608 O O . VAL A 1 80 ? 8.428 3.905 -4.092 1.00 95.31 80 VAL A O 1
ATOM 611 N N . GLU A 1 81 ? 9.704 5.034 -5.544 1.00 96.12 81 GLU A N 1
ATOM 612 C CA . GLU A 1 81 ? 8.621 5.910 -6.006 1.00 96.12 81 GLU A CA 1
ATOM 613 C C . GLU A 1 81 ? 7.491 5.144 -6.713 1.00 96.12 81 GLU A C 1
ATOM 615 O O . GLU A 1 81 ? 6.324 5.443 -6.470 1.00 96.12 81 GLU A O 1
ATOM 620 N N . ASP A 1 82 ? 7.796 4.085 -7.472 1.00 96.38 82 ASP A N 1
ATOM 621 C CA . ASP A 1 82 ? 6.772 3.231 -8.097 1.00 96.38 82 ASP A CA 1
ATOM 622 C C . ASP A 1 82 ? 5.956 2.483 -7.028 1.00 96.38 82 ASP A C 1
ATOM 624 O O . ASP A 1 82 ? 4.735 2.335 -7.133 1.00 96.38 82 ASP A O 1
ATOM 628 N N . ALA A 1 83 ? 6.619 2.019 -5.962 1.00 96.12 83 ALA A N 1
ATOM 629 C CA . ALA A 1 83 ? 5.943 1.394 -4.829 1.00 96.12 83 ALA A CA 1
ATOM 630 C C . ALA A 1 83 ? 5.042 2.399 -4.089 1.00 96.12 83 ALA A C 1
ATOM 632 O O . ALA A 1 83 ? 3.884 2.093 -3.791 1.00 96.12 83 ALA A O 1
ATOM 633 N N . LYS A 1 84 ? 5.537 3.617 -3.848 1.00 97.69 84 LYS A N 1
ATOM 634 C CA . LYS A 1 84 ? 4.771 4.701 -3.217 1.00 97.69 84 LYS A CA 1
ATOM 635 C C . LYS A 1 84 ? 3.552 5.078 -4.045 1.00 97.69 84 LYS A C 1
ATOM 637 O O . LYS A 1 84 ? 2.458 5.176 -3.494 1.00 97.69 84 LYS A O 1
ATOM 642 N N . GLU A 1 85 ? 3.707 5.220 -5.358 1.00 97.50 85 GLU A N 1
ATOM 643 C CA . GLU A 1 85 ? 2.598 5.527 -6.259 1.00 97.50 85 GLU A CA 1
ATOM 644 C C . GLU A 1 85 ? 1.517 4.441 -6.198 1.00 97.50 85 GLU A C 1
ATOM 646 O O . GLU A 1 85 ? 0.334 4.760 -6.062 1.00 97.50 85 GLU A O 1
ATOM 651 N N . LYS A 1 86 ? 1.890 3.154 -6.198 1.00 96.88 86 LYS A N 1
ATOM 652 C CA . LYS A 1 86 ? 0.935 2.043 -6.025 1.00 96.88 86 LYS A CA 1
ATOM 653 C C . LYS A 1 86 ? 0.189 2.115 -4.687 1.00 96.88 86 LYS A C 1
ATOM 655 O O . LYS A 1 86 ? -1.020 1.884 -4.650 1.00 96.88 86 LYS A O 1
ATOM 660 N N . ILE A 1 87 ? 0.887 2.440 -3.596 1.00 97.50 87 ILE A N 1
ATOM 661 C CA . ILE A 1 87 ? 0.286 2.561 -2.259 1.00 97.50 87 ILE A CA 1
ATOM 662 C C . ILE A 1 87 ? -0.682 3.746 -2.211 1.00 97.50 87 ILE A C 1
ATOM 664 O O . ILE A 1 87 ? -1.846 3.567 -1.856 1.00 97.50 87 ILE A O 1
ATOM 668 N N . VAL A 1 88 ? -0.244 4.935 -2.625 1.00 97.19 88 VAL A N 1
ATOM 669 C CA . VAL A 1 88 ? -1.051 6.165 -2.583 1.00 97.19 88 VAL A CA 1
ATOM 670 C C . VAL A 1 88 ? -2.249 6.077 -3.530 1.00 97.19 88 VAL A C 1
ATOM 672 O O . VAL A 1 88 ? -3.370 6.405 -3.142 1.00 97.19 88 VAL A O 1
ATOM 675 N N . SER A 1 89 ? -2.055 5.567 -4.750 1.00 97.00 89 SER A N 1
ATOM 676 C CA . SER A 1 89 ? -3.134 5.411 -5.740 1.00 97.00 89 SER A CA 1
ATOM 677 C C . SER A 1 89 ? -4.204 4.394 -5.334 1.00 97.00 89 SER A C 1
ATOM 679 O O . SER A 1 89 ? -5.311 4.423 -5.879 1.00 97.00 89 SER A O 1
ATOM 681 N N . SER A 1 90 ? -3.924 3.521 -4.356 1.00 96.12 90 SER A N 1
ATOM 682 C CA . SER A 1 90 ? -4.945 2.638 -3.786 1.00 96.12 90 SER A CA 1
ATOM 683 C C . SER A 1 90 ? -6.053 3.416 -3.071 1.00 96.12 90 SER A C 1
ATOM 685 O O . SER A 1 90 ? -7.192 2.953 -3.056 1.00 96.12 90 SER A O 1
ATOM 687 N N . GLY A 1 91 ? -5.736 4.585 -2.498 1.00 97.44 91 GLY A N 1
ATOM 688 C CA . GLY A 1 91 ? -6.655 5.370 -1.671 1.00 97.44 91 GLY A CA 1
ATOM 689 C C . GLY A 1 91 ? -7.055 4.693 -0.354 1.00 97.44 91 GLY A C 1
ATOM 690 O O . GLY A 1 91 ? -8.007 5.133 0.280 1.00 97.44 91 GLY A O 1
ATOM 691 N N . LEU A 1 92 ? -6.363 3.619 0.046 1.00 97.50 92 LEU A N 1
ATOM 692 C CA . LEU A 1 92 ? -6.687 2.807 1.227 1.00 97.50 92 LEU A CA 1
ATOM 693 C C . LEU A 1 92 ? -5.650 2.926 2.347 1.00 97.50 92 LEU A C 1
ATOM 695 O O . LEU A 1 92 ? -5.916 2.540 3.483 1.00 97.50 92 LEU A O 1
ATOM 699 N N . TRP A 1 93 ? -4.465 3.441 2.033 1.00 97.69 93 TRP A N 1
ATOM 700 C CA . TRP A 1 93 ? -3.318 3.454 2.929 1.00 97.69 93 TRP A CA 1
ATOM 701 C C . TRP A 1 93 ? -2.667 4.831 2.945 1.00 97.69 93 TRP A C 1
ATOM 703 O O . TRP A 1 93 ? -2.464 5.444 1.898 1.00 97.69 93 TRP A O 1
ATOM 713 N N . GLU A 1 94 ? -2.296 5.286 4.134 1.00 97.62 94 GLU A N 1
ATOM 714 C CA . GLU A 1 94 ? -1.461 6.463 4.349 1.00 97.62 94 GLU A CA 1
ATOM 715 C C . GLU A 1 94 ? -0.037 6.013 4.674 1.00 97.62 94 GLU A C 1
ATOM 717 O O . GLU A 1 94 ? 0.159 5.219 5.595 1.00 97.62 94 GLU A O 1
ATOM 722 N N . ILE A 1 95 ? 0.964 6.518 3.948 1.00 97.81 95 ILE A N 1
ATOM 723 C CA . ILE A 1 95 ? 2.376 6.305 4.291 1.00 97.81 95 ILE A CA 1
ATOM 724 C C . ILE A 1 95 ? 2.723 7.256 5.439 1.00 97.81 95 ILE A C 1
ATOM 726 O O . ILE A 1 95 ? 2.753 8.469 5.261 1.00 97.81 95 ILE A O 1
ATOM 730 N N . THR A 1 96 ? 2.972 6.699 6.623 1.00 97.44 96 THR A N 1
ATOM 731 C CA . THR A 1 96 ? 3.262 7.468 7.846 1.00 97.44 96 THR A CA 1
ATOM 732 C C . THR A 1 96 ? 4.755 7.581 8.138 1.00 97.44 96 THR A C 1
ATOM 734 O O . THR A 1 96 ? 5.169 8.462 8.888 1.00 97.44 96 THR A O 1
ATOM 737 N N . GLU A 1 97 ? 5.576 6.707 7.551 1.00 96.88 97 GLU A N 1
ATOM 738 C CA . GLU A 1 97 ? 7.031 6.736 7.685 1.00 96.88 97 GLU A CA 1
ATOM 739 C C . GLU A 1 97 ? 7.704 6.097 6.462 1.00 96.88 97 GLU A C 1
ATOM 741 O O . GLU A 1 97 ? 7.246 5.064 5.967 1.00 96.88 97 GLU A O 1
ATOM 746 N N . GLU A 1 98 ? 8.820 6.680 6.020 1.00 95.19 98 GLU A N 1
ATOM 747 C CA . GLU A 1 98 ? 9.679 6.166 4.946 1.00 95.19 98 GLU A CA 1
ATOM 748 C C . GLU A 1 98 ? 11.097 5.937 5.494 1.00 95.19 98 GLU A C 1
ATOM 750 O O . GLU A 1 98 ? 11.664 6.808 6.161 1.00 95.19 98 GLU A O 1
ATOM 755 N N . ARG A 1 99 ? 11.680 4.763 5.227 1.00 90.50 99 ARG A N 1
ATOM 756 C CA . ARG A 1 99 ? 13.062 4.415 5.587 1.00 90.50 99 ARG A CA 1
ATOM 757 C C . ARG A 1 99 ? 13.702 3.551 4.508 1.00 90.50 99 ARG A C 1
ATOM 759 O O . ARG A 1 99 ? 13.467 2.346 4.471 1.00 90.50 99 ARG A O 1
ATOM 766 N N . ASP A 1 100 ? 14.584 4.149 3.712 1.00 90.50 100 ASP A N 1
ATOM 767 C CA . ASP A 1 100 ? 15.272 3.464 2.610 1.00 90.50 100 ASP A CA 1
ATOM 768 C C . ASP A 1 100 ? 14.258 2.795 1.663 1.00 90.50 100 ASP A C 1
ATOM 770 O O . ASP A 1 100 ? 13.456 3.497 1.051 1.00 90.50 100 ASP A O 1
ATOM 774 N N . ILE A 1 101 ? 14.225 1.462 1.594 1.00 88.31 101 ILE A N 1
ATOM 775 C CA . ILE A 1 101 ? 13.249 0.717 0.786 1.00 88.31 101 ILE A CA 1
ATOM 776 C C . ILE A 1 101 ? 11.930 0.424 1.512 1.00 88.31 101 ILE A C 1
ATOM 778 O O . ILE A 1 101 ? 11.002 -0.079 0.887 1.00 88.31 101 ILE A O 1
ATOM 782 N N . PHE A 1 102 ? 11.836 0.699 2.816 1.00 91.75 102 PHE A N 1
ATOM 783 C CA . PHE A 1 102 ? 10.684 0.360 3.650 1.00 91.75 102 PHE A CA 1
ATOM 784 C C . PHE A 1 102 ? 9.735 1.542 3.836 1.00 91.75 102 PHE A C 1
ATOM 786 O O . PHE A 1 102 ? 10.149 2.678 4.066 1.00 91.75 102 PHE A O 1
ATOM 793 N N . MET A 1 103 ? 8.444 1.236 3.846 1.00 96.75 103 MET A N 1
ATOM 794 C CA . MET A 1 103 ? 7.363 2.157 4.160 1.00 96.75 103 MET A CA 1
ATOM 795 C C . MET A 1 103 ? 6.499 1.566 5.270 1.00 96.75 103 MET 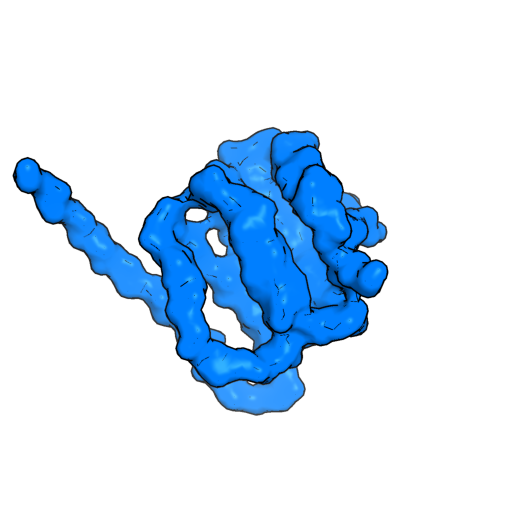A C 1
ATOM 797 O O . MET A 1 103 ? 6.139 0.385 5.252 1.00 96.75 103 MET A O 1
ATOM 801 N N . ARG A 1 104 ? 6.149 2.412 6.237 1.00 96.38 104 ARG A N 1
ATOM 802 C CA . ARG A 1 104 ? 5.114 2.130 7.228 1.00 96.38 104 ARG A CA 1
ATOM 803 C C . ARG A 1 104 ? 3.821 2.777 6.771 1.00 96.38 104 ARG A C 1
ATOM 805 O O . ARG A 1 104 ? 3.788 3.982 6.521 1.00 96.38 104 ARG A O 1
ATOM 812 N N . CYS A 1 105 ? 2.747 2.002 6.741 1.00 97.62 105 CYS A N 1
ATOM 813 C CA . CYS A 1 105 ? 1.437 2.475 6.336 1.00 97.62 105 CYS A CA 1
ATOM 814 C C . CYS A 1 105 ? 0.380 2.234 7.415 1.00 97.62 105 CYS A C 1
ATOM 816 O O . CYS A 1 105 ? 0.371 1.188 8.071 1.00 97.62 105 CYS A O 1
ATOM 818 N N . SER A 1 106 ? -0.527 3.197 7.548 1.00 96.56 106 SER A N 1
ATOM 819 C CA . SER A 1 106 ? -1.745 3.098 8.355 1.00 96.56 106 SER A CA 1
ATOM 820 C C . SER A 1 106 ? -2.959 2.970 7.430 1.00 96.56 106 SER A C 1
ATOM 822 O O . SER A 1 106 ? -2.951 3.565 6.347 1.00 96.56 106 SER A O 1
ATOM 824 N N . PRO A 1 107 ? -3.996 2.203 7.800 1.00 96.75 107 PRO A N 1
ATOM 825 C CA . PRO A 1 107 ? -5.213 2.122 7.004 1.00 96.75 107 PRO A CA 1
ATOM 826 C C . PRO A 1 107 ? -5.997 3.437 7.082 1.00 96.75 107 PRO A C 1
ATOM 828 O O . PRO A 1 107 ? -6.220 3.975 8.166 1.00 96.75 107 PRO A O 1
ATOM 831 N N . LEU A 1 108 ? -6.457 3.931 5.933 1.00 95.25 108 LEU A N 1
ATOM 832 C CA . LEU A 1 108 ? -7.412 5.037 5.864 1.00 95.25 108 LEU A CA 1
ATOM 833 C C . LEU A 1 108 ? -8.815 4.538 6.254 1.00 95.25 108 LEU A C 1
ATOM 835 O O . LEU A 1 108 ? -9.171 3.397 5.938 1.00 95.25 108 LEU A O 1
ATOM 839 N N . GLN A 1 109 ? -9.575 5.375 6.968 1.00 82.75 109 GLN A N 1
ATOM 840 C CA . GLN A 1 109 ? -10.953 5.113 7.420 1.00 82.75 109 GLN A CA 1
ATOM 841 C C . GLN A 1 109 ? -11.984 5.681 6.444 1.00 82.75 109 GLN A C 1
ATOM 843 O O . GLN A 1 109 ? -11.757 6.808 5.949 1.00 82.75 109 GLN A O 1
#

Foldseek 3Di:
DDDDDDDDDDFDDDDDDADEGEDDDAADDDPPDDDADAHQHYEAELCCCRHPQLLVVVVVNLVRHDQNHKYKYFPHPHDLVVVVCSQVVSVFWDFPDDDDRITIIGGDD

Mean predicted aligned error: 10.62 Å

Secondary structure (DSSP, 8-state):
----PPP--------SS---EEE---TT--------PPEEEEEE-S-GGG-S-HHHHHHHHHTTEEEEEEEEEE--SS-HHHHHHHHHHTTSEEEEEEETTEEEEEE--

Nearest PDB structures (foldseek):
  5kn4-assembly1_B  TM=8.160E-01  e=5.269E-02  Thalictrum flavum subsp. glaucum
  5kok-assembly1_B  TM=8.605E-01  e=5.632E-02  Thalictrum flavum subsp. glaucum
  5kpg-assembly1_B  TM=8.620E-01  e=6.878E-02  Thalictrum flavum subsp. glaucum
  5koc-assembly1_A  TM=8.620E-01  e=8.978E-02  Thalictrum flavum subsp. glaucum
  3grz-assembly1_B  TM=6.012E-01  e=2.532E-02  Lactobacillus delbrueckii subsp. bulgaricus ATCC BAA-365

Solvent-accessible surface area (backbone atoms only — not comparable to full-atom values): 6750 Å² total; per-residue (Å²): 143,82,91,74,86,84,81,88,82,84,79,86,84,70,94,73,99,74,68,70,46,66,56,82,67,69,73,80,70,80,85,74,93,63,95,78,76,66,28,59,35,37,37,39,62,68,28,58,56,54,45,83,52,55,53,64,52,54,49,57,50,57,79,37,40,35,84,88,14,38,39,40,36,33,16,36,92,41,59,52,65,62,43,48,48,51,45,52,74,53,72,46,44,42,80,78,44,80,55,91,57,37,35,35,28,37,56,59,130

Radius of gyration: 14.26 Å; Cα contacts (8 Å, |Δi|>4): 171; chains: 1; bounding box: 26×35×44 Å